Protein AF-A0A7S2W5A7-F1 (afdb_monomer_lite)

Organism: NCBI:txid49252

pLDDT: mean 79.5, std 19.71, range [38.78, 97.38]

Secondary structure (DSSP, 8-state):
-HHHHHHHHHHHHHHHHHHTTTTT-SS-EEEEE--PPP-GGGTEEEEEEEEEEEPP-GGGGGGS-HHHHHHHHHHHTTSSS---------------------B-EEEEEEEEETTS-EEEEEEEES--TTPBP-HHHHHHHHHHHHHHHHHHHHT-

Structure (mmCIF, N/CA/C/O backbone):
data_AF-A0A7S2W5A7-F1
#
_entry.id   AF-A0A7S2W5A7-F1
#
loop_
_atom_site.group_PDB
_atom_site.id
_atom_site.type_symbol
_atom_site.label_atom_id
_atom_site.label_alt_id
_atom_site.label_comp_id
_atom_site.label_asym_id
_atom_site.label_entity_id
_atom_site.label_seq_id
_atom_site.pdbx_PDB_ins_code
_atom_site.Cartn_x
_atom_site.Cartn_y
_atom_site.Cartn_z
_atom_site.occupancy
_atom_site.B_iso_or_equiv
_atom_site.auth_seq_id
_atom_site.auth_comp_id
_atom_site.auth_asym_id
_atom_site.auth_atom_id
_atom_site.pdbx_PDB_model_num
ATOM 1 N N . LYS A 1 1 ? -8.411 3.037 16.707 1.00 91.31 1 LYS A N 1
ATOM 2 C CA . LYS A 1 1 ? -8.328 1.936 15.715 1.00 91.31 1 LYS A CA 1
ATOM 3 C C . LYS A 1 1 ? -8.120 2.438 14.279 1.00 91.31 1 LYS A C 1
ATOM 5 O O . LYS A 1 1 ? -7.066 2.167 13.736 1.00 91.31 1 LYS A O 1
ATOM 10 N N . PHE A 1 2 ? -9.035 3.209 13.664 1.00 94.88 2 PHE A N 1
ATOM 11 C CA . PHE A 1 2 ? -8.818 3.722 12.289 1.00 94.88 2 PHE A CA 1
ATOM 12 C C . PHE A 1 2 ? -7.547 4.580 12.146 1.00 94.88 2 PHE A C 1
ATOM 14 O O . PHE A 1 2 ? -6.708 4.306 11.294 1.00 94.88 2 PHE A O 1
ATOM 21 N N . GLN A 1 3 ? -7.396 5.606 12.993 1.00 95.44 3 GLN A N 1
ATOM 22 C CA . GLN A 1 3 ? -6.241 6.513 12.956 1.00 95.44 3 GLN A CA 1
ATOM 23 C C . GLN A 1 3 ? -4.931 5.777 13.258 1.00 95.44 3 GLN A C 1
ATOM 25 O O . GLN A 1 3 ? -3.955 5.954 12.540 1.00 95.44 3 GLN A O 1
ATOM 30 N N . THR A 1 4 ? -4.936 4.900 14.267 1.00 95.81 4 THR A N 1
ATOM 31 C CA . THR A 1 4 ? -3.760 4.111 14.654 1.00 95.81 4 THR A CA 1
ATOM 32 C C . THR A 1 4 ? -3.321 3.153 13.546 1.00 95.81 4 THR A C 1
ATOM 34 O O . THR A 1 4 ? -2.139 3.107 13.227 1.00 95.81 4 THR A O 1
ATOM 37 N N . LEU A 1 5 ? -4.258 2.459 12.888 1.00 95.69 5 LEU A N 1
ATOM 38 C CA . LEU A 1 5 ? -3.955 1.616 11.727 1.00 95.69 5 LEU A CA 1
ATOM 39 C C . LEU A 1 5 ? -3.474 2.443 10.526 1.00 95.69 5 LEU A C 1
ATOM 41 O O . LEU A 1 5 ? -2.531 2.056 9.847 1.00 95.69 5 LEU A O 1
ATOM 45 N N . SER A 1 6 ? -4.090 3.599 10.274 1.00 96.00 6 SER A N 1
ATOM 46 C CA . SER A 1 6 ? -3.680 4.497 9.186 1.00 96.00 6 SER A CA 1
ATOM 47 C C . SER A 1 6 ? -2.240 4.978 9.369 1.00 96.00 6 SER A C 1
ATOM 49 O O . SER A 1 6 ? -1.445 4.906 8.435 1.00 96.00 6 SER A O 1
ATOM 51 N N . GLN A 1 7 ? -1.893 5.406 10.584 1.00 95.94 7 GLN A N 1
ATOM 52 C CA . GLN A 1 7 ? -0.538 5.820 10.936 1.00 95.94 7 GLN A CA 1
ATOM 53 C C . GLN A 1 7 ? 0.451 4.656 10.804 1.00 95.94 7 GLN A C 1
ATOM 55 O O . GLN A 1 7 ? 1.497 4.805 10.175 1.00 95.94 7 GLN A O 1
ATOM 60 N N . TYR A 1 8 ? 0.077 3.474 11.302 1.00 96.69 8 TYR A N 1
ATOM 61 C CA . TYR A 1 8 ? 0.885 2.265 11.177 1.00 96.69 8 TYR A CA 1
ATOM 62 C C . TYR A 1 8 ? 1.192 1.919 9.712 1.00 96.69 8 TYR A C 1
ATOM 64 O O . TYR A 1 8 ? 2.337 1.622 9.377 1.00 96.69 8 TYR A O 1
ATOM 72 N N . ILE A 1 9 ? 0.204 2.005 8.814 1.00 96.81 9 ILE A N 1
ATOM 73 C CA . ILE A 1 9 ? 0.405 1.752 7.379 1.00 96.81 9 ILE A CA 1
ATOM 74 C C . ILE A 1 9 ? 1.321 2.801 6.737 1.00 96.81 9 ILE A C 1
ATOM 76 O O . ILE A 1 9 ? 2.157 2.446 5.904 1.00 96.81 9 ILE A O 1
ATOM 80 N N . ILE A 1 10 ? 1.219 4.074 7.131 1.00 95.56 10 ILE A N 1
ATOM 81 C CA . ILE A 1 10 ? 2.126 5.126 6.650 1.00 95.56 10 ILE A CA 1
ATOM 82 C C . ILE A 1 10 ? 3.566 4.822 7.081 1.00 95.56 10 ILE A C 1
ATOM 84 O O . ILE A 1 10 ? 4.471 4.815 6.244 1.00 95.56 10 ILE A O 1
ATOM 88 N N . GLU A 1 11 ? 3.787 4.503 8.353 1.00 94.75 11 GLU A N 1
ATOM 89 C CA . GLU A 1 11 ? 5.109 4.157 8.886 1.00 94.75 11 GLU A CA 1
ATOM 90 C C . GLU A 1 11 ? 5.677 2.885 8.257 1.00 94.75 11 GLU A C 1
ATOM 92 O O . GLU A 1 11 ? 6.840 2.855 7.850 1.00 94.75 11 GLU A O 1
ATOM 97 N N . TRP A 1 12 ? 4.849 1.849 8.116 1.00 95.31 12 TRP A N 1
ATOM 98 C CA . TRP A 1 12 ? 5.201 0.625 7.403 1.00 95.31 12 TRP A CA 1
ATOM 99 C C . TRP A 1 12 ? 5.617 0.923 5.960 1.00 95.31 12 TRP A C 1
ATOM 101 O O . TRP A 1 12 ? 6.645 0.422 5.505 1.00 95.31 12 TRP A O 1
ATOM 111 N N . SER A 1 13 ? 4.877 1.787 5.258 1.00 95.44 13 SER A N 1
ATOM 112 C CA . SER A 1 13 ? 5.202 2.149 3.879 1.00 95.44 13 SER A CA 1
ATOM 113 C C . SER A 1 13 ? 6.529 2.899 3.778 1.00 95.44 13 SER A C 1
ATOM 115 O O . SER A 1 13 ? 7.332 2.598 2.900 1.00 95.44 13 SER A O 1
ATOM 117 N N . ASN A 1 14 ? 6.831 3.799 4.718 1.00 94.62 14 ASN A N 1
ATOM 118 C CA . ASN A 1 14 ? 8.054 4.602 4.689 1.00 94.62 14 ASN A CA 1
ATOM 119 C C . ASN A 1 14 ? 9.345 3.763 4.703 1.00 94.62 14 ASN A C 1
ATOM 121 O O . ASN A 1 14 ? 10.357 4.230 4.184 1.00 94.62 14 ASN A O 1
ATOM 125 N N . ARG A 1 15 ? 9.311 2.514 5.190 1.00 93.75 15 ARG A N 1
ATOM 126 C CA . ARG A 1 15 ? 10.457 1.579 5.145 1.00 93.75 15 ARG A CA 1
ATOM 127 C C . ARG A 1 15 ? 10.946 1.302 3.720 1.00 93.75 15 ARG A C 1
ATOM 129 O O . ARG A 1 15 ? 12.132 1.087 3.495 1.00 93.75 15 ARG A O 1
ATOM 136 N N . TYR A 1 16 ? 10.048 1.382 2.739 1.00 93.62 16 TYR A N 1
ATOM 137 C CA . TYR A 1 16 ? 10.375 1.169 1.330 1.00 93.62 16 TYR A CA 1
ATOM 138 C C . TYR A 1 16 ? 10.950 2.421 0.641 1.00 93.62 16 TYR A C 1
ATOM 140 O O . TYR A 1 16 ? 11.402 2.313 -0.497 1.00 93.62 16 TYR A O 1
ATOM 148 N N . LYS A 1 17 ? 10.958 3.603 1.288 1.00 88.38 17 LYS A N 1
ATOM 149 C CA . LYS A 1 17 ? 11.544 4.828 0.701 1.00 88.38 17 LYS A CA 1
ATOM 150 C C . LYS A 1 17 ? 13.066 4.762 0.627 1.00 88.38 17 LYS A C 1
ATOM 152 O O . LYS A 1 17 ? 13.636 5.216 -0.361 1.00 88.38 17 LYS A O 1
ATOM 157 N N . THR A 1 18 ? 13.704 4.233 1.668 1.00 82.56 18 THR A N 1
ATOM 158 C CA . THR A 1 18 ? 15.167 4.161 1.769 1.00 82.56 18 THR A CA 1
ATOM 159 C C . THR A 1 18 ? 15.691 2.846 1.205 1.00 82.56 18 THR A C 1
ATOM 161 O O . THR A 1 18 ? 16.550 2.865 0.330 1.00 82.56 18 THR A O 1
ATOM 164 N N . ASP A 1 19 ? 15.110 1.714 1.620 1.00 84.25 19 ASP A N 1
ATOM 165 C CA . ASP A 1 19 ? 15.682 0.386 1.374 1.00 84.25 19 ASP A CA 1
ATOM 166 C C . ASP A 1 19 ? 14.659 -0.624 0.835 1.00 84.25 19 ASP A C 1
ATOM 168 O O . ASP A 1 19 ? 14.511 -1.733 1.353 1.00 84.25 19 ASP A O 1
ATOM 172 N N . ALA A 1 20 ? 13.980 -0.286 -0.266 1.00 86.81 20 ALA A N 1
ATOM 173 C CA . ALA A 1 20 ? 13.014 -1.180 -0.920 1.00 86.81 20 ALA A CA 1
ATOM 174 C C . ALA A 1 20 ? 13.564 -2.607 -1.152 1.00 86.81 20 ALA A C 1
ATOM 176 O O . ALA A 1 20 ? 12.853 -3.590 -0.941 1.00 86.81 20 ALA A O 1
ATOM 177 N N . LYS A 1 21 ? 14.852 -2.729 -1.508 1.00 85.75 21 LYS A N 1
ATOM 178 C CA . LYS A 1 21 ? 15.526 -4.024 -1.708 1.00 85.75 21 LYS A CA 1
ATOM 179 C C . LYS A 1 21 ? 15.617 -4.855 -0.429 1.00 85.75 21 LYS A C 1
ATOM 181 O O . LYS A 1 21 ? 15.390 -6.060 -0.483 1.00 85.75 21 LYS A O 1
ATOM 186 N N . LYS A 1 22 ? 15.919 -4.228 0.713 1.00 88.75 22 LYS A N 1
ATOM 187 C CA . LYS A 1 22 ? 16.020 -4.907 2.017 1.00 88.75 22 LYS A CA 1
ATOM 188 C C . LYS A 1 22 ? 14.667 -5.449 2.468 1.00 88.75 22 LYS A C 1
ATOM 190 O O . LYS A 1 22 ? 14.591 -6.526 3.048 1.00 88.75 22 LYS A O 1
ATOM 195 N N . GLU A 1 23 ? 13.594 -4.740 2.130 1.00 89.94 23 GLU A N 1
ATOM 196 C CA . GLU A 1 23 ? 12.223 -5.184 2.391 1.00 89.94 23 GLU A CA 1
ATOM 197 C C . GLU A 1 23 ? 11.749 -6.305 1.439 1.00 89.94 23 GLU A C 1
ATOM 199 O O . GLU A 1 23 ? 10.689 -6.905 1.650 1.00 89.94 23 GLU A O 1
ATOM 204 N N . GLY A 1 24 ? 12.567 -6.657 0.439 1.00 87.31 24 GLY A N 1
ATOM 205 C CA . GLY A 1 24 ? 12.322 -7.733 -0.523 1.00 87.31 24 GLY A CA 1
ATOM 206 C C . GLY A 1 24 ? 11.713 -7.265 -1.843 1.00 87.31 24 GLY A C 1
ATOM 207 O O . GLY A 1 24 ? 11.296 -8.093 -2.649 1.00 87.31 24 GLY A O 1
ATOM 208 N N . LEU A 1 25 ? 11.651 -5.953 -2.083 1.00 90.00 25 LEU A N 1
ATOM 209 C CA . LEU A 1 25 ? 11.121 -5.391 -3.315 1.00 90.00 25 LEU A CA 1
ATOM 210 C C . LEU A 1 25 ? 12.244 -5.188 -4.339 1.00 90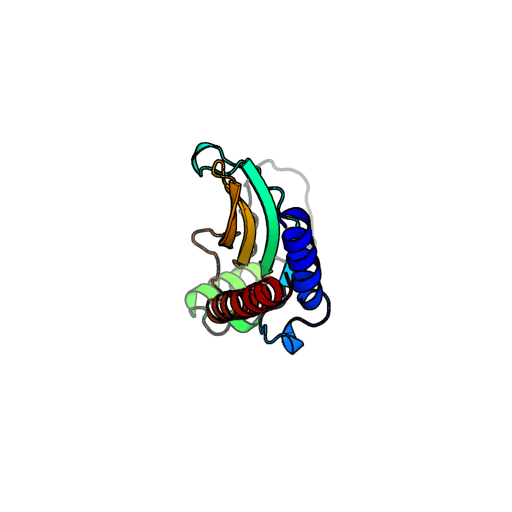.00 25 LEU A C 1
ATOM 212 O O . LEU A 1 25 ? 13.199 -4.445 -4.120 1.00 90.00 25 LEU A O 1
ATOM 216 N N . THR A 1 26 ? 12.124 -5.841 -5.491 1.00 84.88 26 THR A N 1
ATOM 217 C CA . THR A 1 26 ? 13.120 -5.754 -6.573 1.00 84.88 26 THR A CA 1
ATOM 218 C C . THR A 1 26 ? 12.951 -4.504 -7.433 1.00 84.88 26 THR A C 1
ATOM 220 O O . THR A 1 26 ? 13.877 -4.101 -8.136 1.00 84.88 26 THR A O 1
ATOM 223 N N . THR A 1 27 ? 11.774 -3.875 -7.372 1.00 86.62 27 THR A N 1
ATOM 224 C CA . THR A 1 27 ? 11.443 -2.660 -8.120 1.00 86.62 27 THR A CA 1
ATOM 225 C C . THR A 1 27 ? 11.522 -1.444 -7.194 1.00 86.62 27 THR A C 1
ATOM 227 O O . THR A 1 27 ? 10.858 -1.444 -6.157 1.00 86.62 27 THR A O 1
ATOM 230 N N . PRO A 1 28 ? 12.306 -0.404 -7.532 1.00 88.31 28 PRO A N 1
ATOM 231 C CA . PRO A 1 28 ? 12.314 0.841 -6.776 1.00 88.31 28 PRO A CA 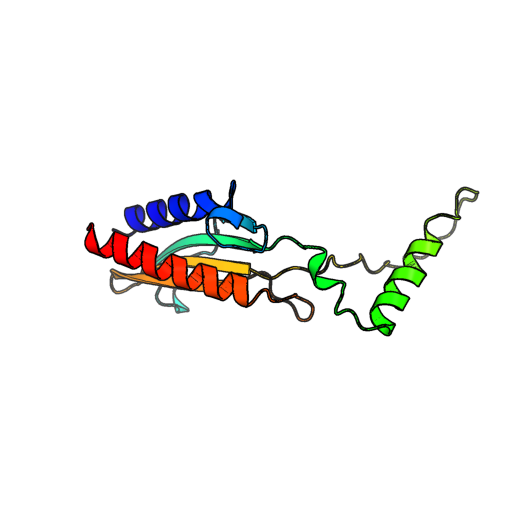1
ATOM 232 C C . PRO A 1 28 ? 10.937 1.502 -6.809 1.00 88.31 28 PRO A C 1
ATOM 234 O O . PRO A 1 28 ? 10.257 1.476 -7.836 1.00 88.31 28 PRO A O 1
ATOM 237 N N . VAL A 1 29 ? 10.549 2.136 -5.705 1.00 92.06 29 VAL A N 1
ATOM 238 C CA . VAL A 1 29 ? 9.220 2.738 -5.562 1.00 92.06 29 VAL A CA 1
ATOM 239 C C . VAL A 1 29 ? 9.296 4.195 -5.156 1.00 92.06 29 VAL A C 1
ATOM 241 O O . VAL A 1 29 ? 10.228 4.630 -4.481 1.00 92.06 29 VAL A O 1
ATOM 244 N N . ASN A 1 30 ? 8.310 4.962 -5.597 1.00 92.56 30 ASN A N 1
ATOM 245 C CA . ASN A 1 30 ? 7.948 6.237 -5.013 1.00 92.56 30 ASN A CA 1
ATOM 246 C C . ASN A 1 30 ? 6.713 6.026 -4.132 1.00 92.56 30 ASN A C 1
ATOM 248 O O . ASN A 1 30 ? 5.801 5.297 -4.516 1.00 92.56 30 ASN A O 1
ATOM 252 N N . ILE A 1 31 ? 6.692 6.641 -2.953 1.00 94.31 31 ILE A N 1
ATOM 253 C CA . ILE A 1 31 ? 5.594 6.471 -1.999 1.00 94.31 31 ILE A CA 1
ATOM 254 C C . ILE A 1 31 ? 4.903 7.804 -1.814 1.00 94.31 31 ILE A C 1
ATOM 256 O O . ILE A 1 31 ? 5.508 8.763 -1.332 1.00 94.31 31 ILE A O 1
ATOM 260 N N . VAL A 1 32 ? 3.628 7.833 -2.174 1.00 93.94 32 VAL A N 1
ATOM 261 C CA . VAL A 1 32 ? 2.789 9.029 -2.151 1.00 93.94 32 VAL A CA 1
ATOM 262 C C . VAL A 1 32 ? 1.595 8.768 -1.244 1.00 93.94 32 VAL A C 1
ATOM 264 O O . VAL A 1 32 ? 1.023 7.681 -1.260 1.00 93.94 32 VAL A O 1
ATOM 267 N N . VAL A 1 33 ? 1.198 9.750 -0.438 1.00 94.38 33 VAL A N 1
ATOM 268 C CA . VAL A 1 33 ? -0.050 9.648 0.331 1.00 94.38 33 VAL A CA 1
ATOM 269 C C . VAL A 1 33 ? -1.224 9.652 -0.647 1.00 94.38 33 VAL A C 1
ATOM 271 O O . VAL A 1 33 ? -1.295 10.483 -1.553 1.00 94.38 33 VAL A O 1
ATOM 274 N N . SER A 1 34 ? -2.141 8.700 -0.498 1.00 93.00 34 SER A N 1
ATOM 275 C CA . SER A 1 34 ? -3.321 8.643 -1.350 1.00 93.00 34 SER A CA 1
ATOM 276 C C . SER A 1 34 ? -4.340 9.687 -0.903 1.00 93.00 34 SER A C 1
ATOM 278 O O . SER A 1 34 ? -4.929 9.569 0.169 1.00 93.00 34 SER A O 1
ATOM 280 N N . ASN A 1 35 ? -4.662 10.609 -1.807 1.00 88.81 35 ASN A N 1
ATOM 281 C CA . ASN A 1 35 ? -5.711 11.612 -1.616 1.00 88.81 35 ASN A CA 1
ATOM 282 C C . ASN A 1 35 ? -7.089 11.152 -2.125 1.00 88.81 35 ASN A C 1
ATOM 284 O O . ASN A 1 35 ? -7.969 11.976 -2.368 1.00 88.81 35 ASN A O 1
ATOM 288 N N . ARG A 1 36 ? -7.292 9.847 -2.361 1.00 88.69 36 ARG A N 1
ATOM 289 C CA . ARG A 1 36 ? -8.591 9.344 -2.826 1.00 88.69 36 ARG A CA 1
ATOM 290 C C . ARG A 1 36 ? -9.664 9.575 -1.748 1.00 88.69 36 ARG A C 1
ATOM 292 O O . ARG A 1 36 ? -9.509 9.044 -0.646 1.00 88.69 36 ARG A O 1
ATOM 299 N N . PRO A 1 37 ? -10.773 10.268 -2.071 1.00 89.19 37 PRO A N 1
ATOM 300 C CA . PRO A 1 37 ? -11.835 10.513 -1.105 1.00 89.19 37 PRO A CA 1
ATOM 301 C C . PRO A 1 37 ? -12.566 9.214 -0.719 1.00 89.19 37 PRO A C 1
ATOM 303 O O . PRO A 1 37 ? -12.530 8.224 -1.470 1.00 89.19 37 PRO A O 1
ATOM 306 N N . PRO A 1 38 ? -13.235 9.187 0.447 1.00 89.81 38 PRO A N 1
ATOM 307 C CA . PRO A 1 38 ? -14.200 8.141 0.765 1.00 89.81 38 PRO A CA 1
ATOM 308 C C . PRO A 1 38 ? -15.330 8.136 -0.275 1.00 89.81 38 PRO A C 1
ATOM 310 O O . PRO A 1 38 ? -15.675 9.176 -0.835 1.00 89.81 38 PRO A O 1
ATOM 313 N N . SER A 1 39 ? -15.889 6.959 -0.554 1.00 88.00 39 SER A N 1
ATOM 314 C CA . SER A 1 39 ? -16.987 6.807 -1.511 1.00 88.00 39 SER A CA 1
ATOM 315 C C . SER A 1 39 ? -18.198 6.191 -0.827 1.00 88.00 39 SER A C 1
ATOM 317 O O . SER A 1 39 ? -18.115 5.064 -0.329 1.00 88.00 39 SER A O 1
ATOM 319 N N . LEU A 1 40 ? -19.334 6.897 -0.851 1.00 82.12 40 LEU A N 1
ATOM 320 C CA . LEU A 1 40 ? -20.598 6.373 -0.324 1.00 82.12 40 LEU A CA 1
ATOM 321 C C . LEU A 1 40 ? -21.057 5.124 -1.083 1.00 82.12 40 LEU A C 1
ATOM 323 O O . LEU A 1 40 ? -21.553 4.189 -0.465 1.00 82.12 40 LEU A O 1
ATOM 327 N N . THR A 1 41 ? -20.823 5.064 -2.396 1.00 88.81 41 THR A N 1
ATOM 328 C CA . THR A 1 41 ? -21.166 3.889 -3.215 1.00 88.81 41 THR A CA 1
ATOM 329 C C . THR A 1 41 ? -20.382 2.638 -2.820 1.00 88.81 41 THR A C 1
ATOM 331 O O . THR A 1 41 ? -20.842 1.526 -3.042 1.00 88.81 41 THR A O 1
ATOM 334 N N . GLU A 1 42 ? -19.208 2.806 -2.206 1.00 86.44 42 GLU A N 1
ATOM 335 C CA . GLU A 1 42 ? -18.367 1.705 -1.721 1.00 86.44 42 GLU A CA 1
ATOM 336 C C . GLU A 1 42 ? -18.624 1.393 -0.233 1.00 86.44 42 GLU A C 1
ATOM 338 O O . GLU A 1 42 ? -17.913 0.566 0.354 1.00 86.44 42 GLU A O 1
ATOM 343 N N . GLY A 1 43 ? -19.606 2.074 0.377 1.00 92.62 43 GLY A N 1
ATOM 344 C CA . GLY A 1 43 ? -19.957 1.960 1.791 1.00 92.62 43 GLY A CA 1
ATOM 345 C C . GLY A 1 43 ? -18.859 2.459 2.729 1.00 92.62 43 GLY A C 1
ATOM 346 O O . GLY A 1 43 ? -18.705 1.911 3.817 1.00 92.62 43 GLY A O 1
ATOM 347 N N . VAL A 1 44 ? -18.050 3.441 2.312 1.00 94.06 44 VAL A N 1
ATOM 348 C CA . VAL A 1 44 ? -16.880 3.925 3.067 1.00 94.06 44 VAL A CA 1
ATOM 349 C C . VAL A 1 44 ? -17.169 5.291 3.685 1.00 94.06 44 VAL A C 1
ATOM 351 O O . VAL A 1 44 ? -17.413 6.255 2.966 1.00 94.06 44 VAL A O 1
ATOM 354 N N . SER A 1 45 ? -17.088 5.378 5.015 1.00 94.19 45 SER A N 1
ATOM 355 C CA . SER A 1 45 ? -17.237 6.622 5.781 1.00 94.19 45 SER A CA 1
ATOM 356 C C . SER A 1 45 ? -15.921 7.395 5.909 1.00 94.19 45 SER A C 1
ATOM 358 O O . SER A 1 45 ? -15.910 8.617 5.800 1.00 94.19 45 SER A O 1
ATOM 360 N N . MET A 1 46 ? -14.794 6.699 6.095 1.00 93.94 46 MET A N 1
ATOM 361 C CA . MET A 1 46 ? -13.458 7.306 6.158 1.00 93.94 46 MET A CA 1
ATOM 362 C C . MET A 1 46 ? -12.453 6.486 5.357 1.00 93.94 46 MET A C 1
ATOM 364 O O . MET A 1 46 ? -12.502 5.255 5.358 1.00 93.94 46 MET A O 1
ATOM 368 N N . ARG A 1 47 ? -11.508 7.167 4.708 1.00 95.56 47 ARG A N 1
ATOM 369 C CA . ARG A 1 47 ? -10.446 6.543 3.918 1.00 95.56 47 ARG A CA 1
ATOM 370 C C . ARG A 1 47 ? -9.122 7.250 4.175 1.00 95.56 47 ARG A C 1
ATOM 372 O O . ARG A 1 47 ? -9.064 8.473 4.167 1.00 95.56 47 ARG A O 1
ATOM 379 N N . SER A 1 48 ? -8.077 6.465 4.387 1.00 96.38 48 SER A N 1
ATOM 380 C CA . SER A 1 48 ? -6.682 6.908 4.413 1.00 96.38 48 SER A CA 1
ATOM 381 C C . SER A 1 48 ? -5.856 5.888 3.646 1.00 96.38 48 SER A C 1
ATOM 383 O O . SER A 1 48 ? -6.229 4.719 3.596 1.00 96.38 48 SER A O 1
ATOM 385 N N . GLY A 1 49 ? -4.767 6.289 3.005 1.00 95.44 49 GLY A N 1
ATOM 386 C CA . GLY A 1 49 ? -3.999 5.337 2.220 1.00 95.44 49 GLY A CA 1
ATOM 387 C C . GLY A 1 49 ? -2.669 5.853 1.719 1.00 95.44 49 GLY A C 1
ATOM 388 O O . GLY A 1 49 ? -2.343 7.035 1.823 1.00 95.44 49 GLY A O 1
ATOM 389 N N . VAL A 1 50 ? -1.921 4.939 1.120 1.00 96.94 50 VAL A N 1
ATOM 390 C CA . VAL A 1 50 ? -0.610 5.181 0.522 1.00 96.94 50 VAL A CA 1
ATOM 391 C C . VAL A 1 50 ? -0.542 4.512 -0.842 1.00 96.94 50 VAL A C 1
ATOM 393 O O . VAL A 1 50 ? -1.153 3.471 -1.075 1.00 96.94 50 VAL A O 1
ATOM 396 N N . ARG A 1 51 ? 0.211 5.112 -1.754 1.00 95.81 51 ARG A N 1
ATOM 397 C CA . ARG A 1 51 ? 0.426 4.631 -3.111 1.00 95.81 51 ARG A CA 1
ATOM 398 C C . ARG A 1 51 ? 1.898 4.328 -3.320 1.00 95.81 51 ARG A C 1
ATOM 400 O O . ARG A 1 51 ? 2.738 5.202 -3.137 1.00 95.81 51 ARG A O 1
ATOM 407 N N . PHE A 1 52 ? 2.173 3.101 -3.732 1.00 95.25 52 PHE A N 1
ATOM 408 C CA . PHE A 1 52 ? 3.461 2.623 -4.204 1.00 95.25 52 PHE A CA 1
ATOM 409 C C . PHE A 1 52 ? 3.478 2.748 -5.719 1.00 95.25 52 PHE A C 1
ATOM 411 O O . PHE A 1 52 ? 2.882 1.933 -6.418 1.00 95.25 52 PHE A O 1
ATOM 418 N N . GLU A 1 53 ? 4.146 3.773 -6.225 1.00 92.81 53 GLU A N 1
ATOM 419 C CA . GLU A 1 53 ? 4.347 3.969 -7.656 1.00 92.81 53 GLU A CA 1
ATOM 420 C C . GLU A 1 53 ? 5.674 3.331 -8.044 1.00 92.81 53 GLU A C 1
ATOM 422 O O . GLU A 1 53 ? 6.726 3.698 -7.514 1.00 92.81 53 GLU A O 1
ATOM 427 N N . PHE A 1 54 ? 5.647 2.350 -8.940 1.00 91.25 54 PHE A N 1
ATOM 428 C CA . PHE A 1 54 ? 6.879 1.715 -9.377 1.00 91.25 54 PHE A CA 1
ATOM 429 C C . PHE A 1 54 ? 7.660 2.665 -10.281 1.00 91.25 54 PHE A C 1
ATOM 431 O O . PHE A 1 54 ? 7.099 3.399 -11.092 1.00 91.25 54 PHE A O 1
ATOM 438 N N . LYS A 1 55 ? 8.981 2.693 -10.109 1.00 87.00 55 LYS A N 1
ATOM 439 C CA . LYS A 1 55 ? 9.865 3.467 -10.978 1.00 87.00 55 LYS A CA 1
ATOM 440 C C . LYS A 1 55 ? 10.268 2.618 -12.175 1.00 87.00 55 LYS A C 1
ATOM 442 O O . LYS A 1 55 ? 10.565 1.429 -12.027 1.00 87.00 55 LYS A O 1
ATOM 447 N N . SER A 1 56 ? 10.337 3.251 -13.345 1.00 79.44 56 SER A N 1
ATOM 448 C CA . SER A 1 56 ? 10.853 2.619 -14.558 1.00 79.44 56 SER A CA 1
ATOM 449 C C . SER A 1 56 ? 12.264 2.104 -14.314 1.00 79.44 56 SER A C 1
ATOM 451 O O . SER A 1 56 ? 13.141 2.819 -13.826 1.00 79.44 56 SER A O 1
ATOM 453 N N . THR A 1 57 ? 12.469 0.834 -14.637 1.00 70.69 57 THR A N 1
ATOM 454 C CA . THR A 1 57 ? 13.758 0.155 -14.528 1.00 70.69 57 THR A CA 1
ATOM 455 C C . THR A 1 57 ? 14.154 -0.364 -15.901 1.00 70.69 57 THR A C 1
ATOM 457 O O . THR A 1 57 ? 13.315 -0.852 -16.657 1.00 70.69 57 THR A O 1
ATOM 460 N N . ASN A 1 58 ? 15.445 -0.288 -16.228 1.00 61.56 58 ASN A N 1
ATOM 461 C CA . ASN A 1 58 ? 15.966 -0.773 -17.513 1.00 61.56 58 ASN A CA 1
ATOM 462 C C . ASN A 1 58 ? 15.885 -2.303 -17.666 1.00 61.56 58 ASN A C 1
ATOM 464 O O . ASN A 1 58 ? 16.162 -2.836 -18.730 1.00 61.56 58 ASN A O 1
ATOM 468 N N . THR A 1 59 ? 15.467 -3.031 -16.632 1.00 58.81 59 THR A N 1
ATOM 469 C CA . THR A 1 59 ? 15.331 -4.494 -16.635 1.00 58.81 59 THR A CA 1
ATOM 470 C C . THR A 1 59 ? 14.193 -5.020 -17.519 1.00 58.81 59 THR A C 1
ATOM 472 O O . THR A 1 59 ? 14.045 -6.229 -17.650 1.00 58.81 59 THR A O 1
ATOM 475 N N . GLY A 1 60 ? 13.399 -4.144 -18.149 1.00 51.62 60 GLY A N 1
ATOM 476 C CA . GLY A 1 60 ? 12.356 -4.512 -19.115 1.00 51.62 60 GLY A CA 1
ATOM 477 C C . GLY A 1 60 ? 12.723 -4.320 -20.593 1.00 51.62 60 GLY A C 1
ATOM 478 O O . GLY A 1 60 ? 11.902 -4.648 -21.446 1.00 51.62 60 GLY A O 1
ATOM 479 N N . SER A 1 61 ? 13.902 -3.780 -20.929 1.00 49.97 61 SER A N 1
ATOM 4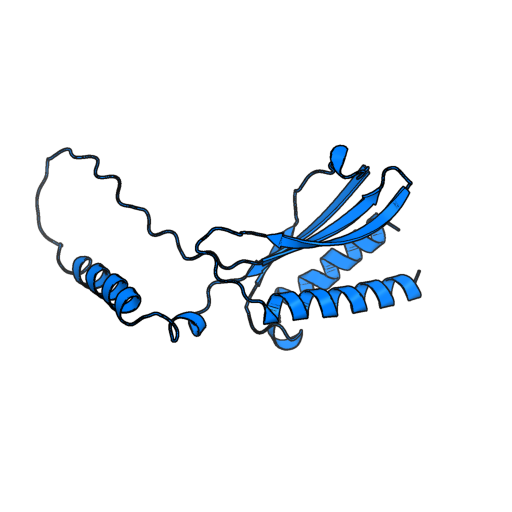80 C CA . SER A 1 61 ? 14.304 -3.585 -22.335 1.00 49.97 61 SER A CA 1
ATOM 481 C C . SER A 1 61 ? 14.713 -4.886 -23.034 1.00 49.97 61 SER A C 1
ATOM 483 O O . SER A 1 61 ? 14.559 -4.986 -24.243 1.00 49.97 61 SER A O 1
ATOM 485 N N . ALA A 1 62 ? 15.145 -5.908 -22.288 1.00 47.19 62 ALA A N 1
ATOM 486 C CA . ALA A 1 62 ? 15.589 -7.193 -22.842 1.00 47.19 62 ALA A CA 1
ATOM 487 C C . ALA A 1 62 ? 14.463 -8.051 -23.458 1.00 47.19 62 ALA A C 1
ATOM 489 O O . ALA A 1 62 ? 14.747 -8.984 -24.202 1.00 47.19 62 ALA A O 1
ATOM 490 N N . TYR A 1 63 ? 13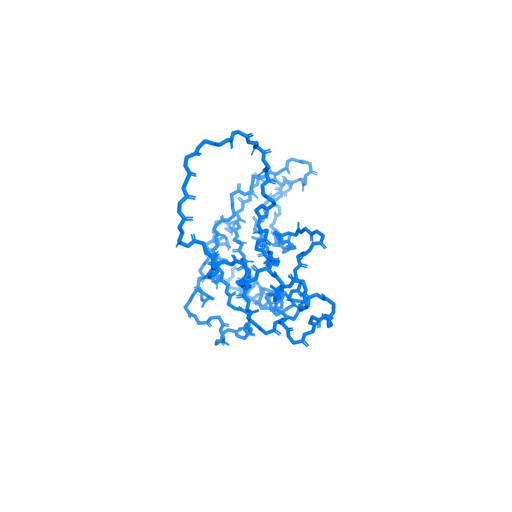.196 -7.742 -23.160 1.00 46.25 63 TYR A N 1
ATOM 491 C CA . TYR A 1 63 ? 12.017 -8.415 -23.726 1.00 46.25 63 TYR A CA 1
ATOM 492 C C . TYR A 1 63 ? 11.275 -7.539 -24.743 1.00 46.25 63 TYR A C 1
ATOM 494 O O . TYR A 1 63 ? 10.116 -7.801 -25.058 1.00 46.25 63 TYR A O 1
ATOM 502 N N . GLN A 1 64 ? 11.912 -6.475 -25.241 1.00 51.34 64 GLN A N 1
ATOM 503 C CA . GLN A 1 64 ? 11.357 -5.732 -26.365 1.00 51.34 64 GLN A CA 1
ATOM 504 C C . GLN A 1 64 ? 11.504 -6.570 -27.629 1.00 51.34 64 GLN A C 1
ATOM 506 O O . GLN A 1 64 ? 12.550 -7.157 -27.905 1.00 51.34 64 GLN A O 1
ATOM 511 N N . SER A 1 65 ? 10.431 -6.637 -28.408 1.00 47.53 65 SER A N 1
ATOM 512 C CA . SER A 1 65 ? 10.505 -7.247 -29.730 1.00 47.53 65 SER A CA 1
ATOM 513 C C . SER A 1 65 ? 11.531 -6.493 -30.587 1.00 47.53 65 SER A C 1
ATOM 515 O O . SER A 1 65 ? 11.639 -5.268 -30.511 1.00 47.53 65 SER A O 1
ATOM 517 N N . LYS A 1 66 ? 12.249 -7.201 -31.469 1.00 51.56 66 LYS A N 1
ATOM 518 C CA . LYS A 1 66 ? 13.220 -6.607 -32.416 1.00 51.56 66 LYS A CA 1
ATOM 519 C C . LYS A 1 66 ? 12.612 -5.455 -33.247 1.00 51.56 66 LYS A C 1
ATOM 521 O O . LYS A 1 66 ? 13.326 -4.596 -33.759 1.00 51.56 66 LYS A O 1
ATOM 526 N N . SER A 1 67 ? 11.283 -5.442 -33.402 1.00 52.91 67 SER A N 1
ATOM 527 C CA . SER A 1 67 ? 10.503 -4.353 -34.001 1.00 52.91 67 SER A CA 1
ATOM 528 C C . SER A 1 67 ? 10.351 -3.128 -33.097 1.00 52.91 67 SER A C 1
ATOM 530 O O . SER A 1 67 ? 10.499 -2.014 -33.594 1.00 52.91 67 SER A O 1
ATOM 532 N N . GLU A 1 68 ? 10.085 -3.308 -31.799 1.00 58.00 68 GLU A N 1
ATOM 533 C CA . GLU A 1 68 ? 9.996 -2.203 -30.836 1.00 58.00 68 GLU A CA 1
ATOM 534 C C . GLU A 1 68 ? 11.351 -1.515 -30.652 1.00 58.00 68 GLU A C 1
ATOM 536 O O . GLU A 1 68 ? 11.420 -0.285 -30.683 1.00 58.00 68 GLU A O 1
ATOM 541 N N . GLU A 1 69 ? 12.428 -2.295 -30.563 1.00 53.06 69 GLU A N 1
ATOM 542 C CA . GLU A 1 69 ? 13.801 -1.792 -30.445 1.00 53.06 69 GLU A CA 1
ATOM 543 C C . GLU A 1 69 ? 14.188 -0.919 -31.657 1.00 53.06 69 GLU A C 1
ATOM 545 O O . GLU A 1 69 ? 14.632 0.222 -31.501 1.00 53.06 69 GLU A O 1
ATOM 550 N N . ARG A 1 70 ? 13.865 -1.370 -32.882 1.00 57.28 70 ARG A N 1
ATOM 551 C CA . ARG A 1 70 ? 14.065 -0.590 -34.121 1.00 57.28 70 ARG A CA 1
ATOM 552 C C . ARG A 1 70 ? 13.283 0.723 -34.156 1.00 57.28 70 ARG A C 1
ATOM 554 O O . ARG A 1 70 ? 13.751 1.692 -34.757 1.00 57.28 70 ARG A O 1
ATOM 561 N N . SER A 1 71 ? 12.089 0.781 -33.565 1.00 59.03 71 SER A N 1
ATOM 562 C CA . SER A 1 71 ? 11.333 2.039 -33.479 1.00 59.03 71 SER A CA 1
ATOM 563 C C . SER A 1 71 ? 11.954 3.048 -32.508 1.00 59.03 71 SER A C 1
ATOM 565 O O . SER A 1 71 ? 11.824 4.250 -32.745 1.00 59.03 71 SER A O 1
ATOM 567 N N . TYR A 1 72 ? 12.670 2.591 -31.477 1.00 53.97 72 TYR A N 1
ATOM 568 C CA . TYR A 1 72 ? 13.411 3.469 -30.569 1.00 53.97 72 TYR A CA 1
ATOM 569 C C . TYR A 1 72 ? 14.714 3.988 -31.202 1.00 53.97 72 TYR A C 1
ATOM 571 O O . TYR A 1 72 ? 14.942 5.201 -31.199 1.00 53.97 72 TYR A O 1
ATOM 579 N N . GLU A 1 73 ? 15.511 3.126 -31.847 1.00 54.25 73 GLU A N 1
ATOM 580 C CA . GLU A 1 73 ? 16.772 3.529 -32.504 1.00 54.25 73 GLU A CA 1
ATOM 581 C C . GLU A 1 73 ? 16.572 4.522 -33.663 1.00 54.25 73 GLU A C 1
ATOM 583 O O . GLU A 1 73 ? 17.349 5.467 -33.840 1.00 54.25 73 GLU A O 1
ATOM 588 N N . ARG A 1 74 ? 15.492 4.368 -34.444 1.00 57.22 74 ARG A N 1
ATOM 589 C CA . ARG A 1 74 ? 15.170 5.282 -35.559 1.00 57.22 74 ARG A CA 1
ATOM 590 C C . ARG A 1 74 ? 14.815 6.699 -35.111 1.00 57.22 74 ARG A C 1
ATOM 592 O O . ARG A 1 74 ? 14.830 7.609 -35.939 1.00 57.22 74 ARG A O 1
ATOM 599 N N . GLN A 1 75 ? 14.471 6.901 -33.840 1.00 53.16 75 GLN A N 1
ATOM 600 C CA . GLN A 1 75 ? 14.149 8.228 -33.323 1.00 53.16 75 GLN A CA 1
ATOM 601 C C . GLN A 1 75 ? 15.326 8.910 -32.618 1.00 53.16 75 GLN A C 1
ATOM 603 O O . GLN A 1 75 ? 15.386 10.134 -32.650 1.00 53.16 75 GLN A O 1
ATOM 608 N N . ASP A 1 76 ? 16.270 8.173 -32.023 1.00 50.44 76 ASP A N 1
ATOM 609 C CA . ASP A 1 76 ? 17.428 8.793 -31.351 1.00 50.44 76 ASP A CA 1
ATOM 610 C C . ASP A 1 76 ? 18.494 9.318 -32.323 1.00 50.44 76 ASP A C 1
ATOM 612 O O . ASP A 1 76 ? 19.178 10.302 -32.034 1.00 50.44 76 ASP A O 1
ATOM 616 N N . THR A 1 77 ? 18.585 8.752 -33.526 1.00 47.78 77 THR A N 1
ATOM 617 C CA . THR A 1 77 ? 19.518 9.231 -34.563 1.00 47.78 77 THR A CA 1
ATOM 618 C C . THR A 1 77 ? 19.094 10.551 -35.217 1.00 47.78 77 THR A C 1
ATOM 620 O O . THR A 1 77 ? 19.931 11.222 -35.818 1.00 47.78 77 THR A O 1
ATOM 623 N N . LYS A 1 78 ? 17.837 10.996 -35.052 1.00 48.50 78 LYS A N 1
ATOM 624 C CA . LYS A 1 78 ? 17.366 12.297 -35.569 1.00 48.50 78 LYS A CA 1
ATOM 625 C C . LYS A 1 78 ? 17.658 13.491 -34.655 1.00 48.50 78 LYS A C 1
ATOM 627 O O . LYS A 1 78 ? 17.548 14.621 -35.115 1.00 48.50 78 LYS A O 1
ATOM 632 N N . THR A 1 79 ? 18.077 13.280 -33.406 1.00 44.56 79 THR A N 1
ATOM 633 C CA . THR A 1 79 ? 18.257 14.380 -32.433 1.00 44.56 79 THR A CA 1
ATOM 634 C C . THR A 1 79 ? 19.694 14.920 -32.366 1.00 44.56 79 THR A C 1
ATOM 636 O O . THR A 1 79 ? 19.944 15.902 -31.677 1.00 44.56 79 THR A O 1
ATOM 639 N N . LYS A 1 80 ? 20.662 14.328 -33.086 1.00 43.31 80 LYS A N 1
ATOM 640 C CA . LYS A 1 80 ? 22.069 14.795 -33.094 1.00 43.31 80 LYS A CA 1
ATOM 641 C C . LYS A 1 80 ? 22.501 15.555 -34.354 1.00 43.31 80 LYS A C 1
ATOM 643 O O . LYS A 1 80 ? 23.663 15.935 -34.448 1.00 43.31 80 LYS A O 1
ATOM 648 N N . ALA A 1 81 ? 21.598 15.818 -35.298 1.00 45.09 81 ALA A N 1
ATOM 649 C CA . ALA A 1 81 ? 21.938 16.474 -36.562 1.00 45.09 81 ALA A CA 1
ATOM 650 C C . ALA A 1 81 ? 20.965 17.607 -36.922 1.00 45.09 81 ALA A C 1
ATOM 652 O O . ALA A 1 81 ? 20.318 17.563 -37.961 1.00 45.09 81 ALA A O 1
ATOM 653 N N . SER A 1 82 ? 20.854 18.636 -36.081 1.00 41.19 82 SER A N 1
ATOM 654 C CA . SER A 1 82 ? 20.255 19.911 -36.508 1.00 41.19 82 SER A CA 1
ATOM 655 C C . SER A 1 82 ? 20.680 21.082 -35.619 1.00 41.19 82 SER A C 1
ATOM 657 O O . SER A 1 82 ? 19.851 21.768 -35.033 1.00 41.19 82 SER A O 1
ATOM 659 N N . ASN A 1 83 ? 21.988 21.336 -35.544 1.00 45.94 83 ASN A N 1
ATOM 660 C CA . ASN A 1 83 ? 22.496 22.690 -35.320 1.00 45.94 83 ASN A CA 1
ATOM 661 C C . ASN A 1 83 ? 22.834 23.283 -36.691 1.00 45.94 83 ASN A C 1
ATOM 663 O O . ASN A 1 83 ? 23.973 23.163 -37.138 1.00 45.94 83 AS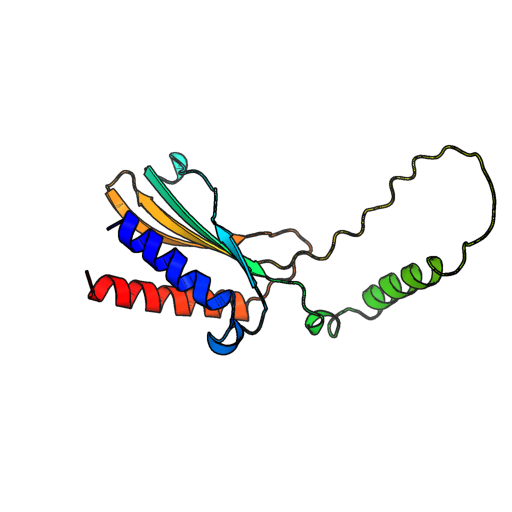N A O 1
ATOM 667 N N . LYS A 1 84 ? 21.836 23.860 -37.372 1.00 42.66 84 LYS A N 1
ATOM 668 C CA . LYS A 1 84 ? 21.997 24.983 -38.314 1.00 42.66 84 LYS A CA 1
ATOM 669 C C . LYS A 1 84 ? 20.652 25.406 -38.923 1.00 42.66 84 LYS A C 1
ATOM 671 O O . LYS A 1 84 ? 20.042 24.648 -39.662 1.00 42.66 84 LYS A O 1
ATOM 676 N N . ALA A 1 85 ? 20.333 26.671 -38.657 1.00 42.72 85 ALA A N 1
ATOM 677 C CA . ALA A 1 85 ? 19.633 27.630 -39.508 1.00 42.72 85 ALA A CA 1
ATOM 678 C C . ALA A 1 85 ? 18.111 27.515 -39.755 1.00 42.72 85 ALA A C 1
ATOM 680 O O . ALA A 1 85 ? 17.581 26.505 -40.202 1.00 42.72 85 ALA A O 1
ATOM 681 N N . ASN A 1 86 ? 17.515 28.703 -39.614 1.00 38.78 86 ASN A N 1
ATOM 682 C CA . ASN A 1 86 ? 16.368 29.292 -40.302 1.00 38.78 86 ASN A CA 1
ATOM 683 C C . ASN A 1 86 ? 15.005 29.409 -39.608 1.00 38.78 86 ASN A C 1
ATOM 685 O O . ASN A 1 86 ? 14.337 28.449 -39.236 1.00 38.78 86 ASN A O 1
ATOM 689 N N . GLU A 1 87 ? 14.626 30.687 -39.537 1.00 48.34 87 GLU A N 1
ATOM 690 C CA . GLU A 1 87 ? 13.343 31.293 -39.235 1.00 48.34 87 GLU A CA 1
ATOM 691 C C . GLU A 1 87 ? 12.208 30.797 -40.142 1.00 48.34 87 GLU A C 1
ATOM 693 O O . GLU A 1 87 ? 12.403 30.436 -41.302 1.00 48.34 87 GLU A O 1
ATOM 698 N N . ASN A 1 88 ? 10.994 30.926 -39.601 1.00 49.50 88 ASN A N 1
ATOM 699 C CA . ASN A 1 88 ? 9.707 30.954 -40.292 1.00 49.50 88 ASN A CA 1
ATOM 700 C C . ASN A 1 88 ? 9.284 29.696 -41.068 1.00 49.50 88 ASN A C 1
ATOM 702 O O . ASN A 1 88 ? 9.524 29.571 -42.267 1.00 49.50 88 ASN A O 1
ATOM 706 N N . LYS A 1 89 ? 8.439 28.874 -40.425 1.00 40.62 89 LYS A N 1
ATOM 707 C CA . LYS A 1 89 ? 7.121 28.483 -40.971 1.00 40.62 89 LYS A CA 1
ATOM 708 C C . LYS A 1 89 ? 6.263 27.745 -39.940 1.00 40.62 89 LYS A C 1
ATOM 710 O O . LYS A 1 89 ? 6.691 26.782 -39.314 1.00 40.62 89 LYS A O 1
ATOM 715 N N . LYS A 1 90 ? 5.016 28.211 -39.820 1.00 47.72 90 LYS A N 1
ATOM 716 C CA . LYS A 1 90 ? 3.891 27.551 -39.151 1.00 47.72 90 LYS A CA 1
ATOM 717 C C . LYS A 1 90 ? 3.663 26.145 -39.718 1.00 47.72 90 LYS A C 1
ATOM 719 O O . LYS A 1 90 ? 3.367 26.009 -40.901 1.00 47.72 90 LYS A O 1
ATOM 724 N N . ALA A 1 91 ? 3.691 25.153 -38.838 1.00 40.53 91 ALA A N 1
ATOM 725 C CA . ALA A 1 91 ? 2.801 23.999 -38.844 1.00 40.53 91 ALA A CA 1
ATOM 726 C C . ALA A 1 91 ? 2.796 23.445 -37.413 1.00 40.53 91 ALA A C 1
ATOM 728 O O . ALA A 1 91 ? 3.824 22.983 -36.921 1.00 40.53 91 ALA A O 1
ATOM 729 N N . GLU A 1 92 ? 1.657 23.532 -36.725 1.00 48.22 92 GLU A N 1
ATOM 730 C CA . GLU A 1 92 ? 1.409 22.828 -35.465 1.00 48.22 92 GLU A CA 1
ATOM 731 C C . GLU A 1 92 ? 1.353 21.319 -35.737 1.00 48.22 92 GLU A C 1
ATOM 733 O O . GLU A 1 92 ? 0.300 20.690 -35.750 1.00 48.22 92 GLU A O 1
ATOM 738 N N . THR A 1 93 ? 2.502 20.698 -35.983 1.00 41.31 93 THR A N 1
ATOM 739 C CA . THR A 1 93 ? 2.639 19.254 -35.821 1.00 41.31 93 THR A CA 1
ATOM 740 C C . THR A 1 93 ? 2.838 18.995 -34.341 1.00 41.31 93 THR A C 1
ATOM 742 O O . THR A 1 93 ? 3.942 19.104 -33.810 1.00 41.31 93 THR A O 1
ATOM 745 N N . MET A 1 94 ? 1.724 18.694 -33.678 1.00 46.84 94 MET A N 1
ATOM 746 C CA . MET A 1 94 ? 1.647 18.133 -32.338 1.00 46.84 94 MET A CA 1
ATOM 747 C C . MET A 1 94 ? 2.502 16.855 -32.304 1.00 46.84 94 MET A C 1
ATOM 749 O O . MET A 1 94 ? 2.044 15.767 -32.649 1.00 46.84 94 MET A O 1
ATOM 753 N N . TYR A 1 95 ? 3.787 16.987 -31.968 1.00 40.81 95 TYR A N 1
ATOM 754 C CA . TYR A 1 95 ? 4.657 15.839 -31.743 1.00 40.81 95 TYR A CA 1
ATOM 755 C C . TYR A 1 95 ? 3.999 14.970 -30.666 1.00 40.81 95 TYR A C 1
ATOM 757 O O . TYR A 1 95 ? 3.625 15.508 -29.618 1.00 40.81 95 TYR A O 1
ATOM 765 N N . PRO A 1 96 ? 3.843 13.648 -30.866 1.00 44.72 96 PRO A N 1
ATOM 766 C CA . PRO A 1 96 ? 3.399 12.788 -29.789 1.00 44.72 96 PRO A CA 1
ATOM 767 C C . PRO A 1 96 ? 4.481 12.856 -28.714 1.00 44.72 96 PRO A C 1
ATOM 769 O O . PRO A 1 96 ? 5.549 12.260 -28.864 1.00 44.72 96 PRO A O 1
ATOM 772 N N . MET A 1 97 ? 4.223 13.622 -27.648 1.00 47.00 97 MET A N 1
ATOM 773 C CA . MET A 1 97 ? 5.004 13.561 -26.419 1.00 47.00 97 MET A CA 1
ATOM 774 C C . MET A 1 97 ? 5.194 12.079 -26.115 1.00 47.00 97 MET A C 1
ATOM 776 O O . MET A 1 97 ? 4.212 11.355 -25.920 1.00 47.00 97 MET A O 1
ATOM 780 N N . ARG A 1 98 ? 6.452 11.621 -26.156 1.00 49.38 98 ARG A N 1
ATOM 781 C CA . ARG A 1 98 ? 6.841 10.264 -25.780 1.00 49.38 98 ARG A CA 1
ATOM 782 C C . ARG A 1 98 ? 6.244 10.014 -24.400 1.00 49.38 98 ARG A C 1
ATOM 784 O O . ARG A 1 98 ? 6.768 10.513 -23.408 1.00 49.38 98 ARG A O 1
ATOM 791 N N . ARG A 1 99 ? 5.125 9.286 -24.328 1.00 55.22 99 ARG A N 1
ATOM 792 C CA . ARG A 1 99 ? 4.587 8.817 -23.053 1.00 55.22 99 ARG A CA 1
ATOM 793 C C . ARG A 1 99 ? 5.675 7.917 -22.485 1.00 55.22 99 ARG A C 1
ATOM 795 O O . ARG A 1 99 ? 5.889 6.825 -23.009 1.00 55.22 99 ARG A O 1
ATOM 802 N N . GLN A 1 100 ? 6.419 8.411 -21.495 1.00 56.66 100 GLN A N 1
ATOM 803 C CA . GLN A 1 100 ? 7.288 7.560 -20.692 1.00 56.66 100 GLN A CA 1
ATOM 804 C C . GLN A 1 100 ? 6.430 6.370 -20.266 1.00 56.66 100 GLN A C 1
ATOM 806 O O . GLN A 1 100 ? 5.310 6.573 -19.789 1.00 56.66 100 GLN A O 1
ATOM 811 N N . LYS A 1 101 ? 6.896 5.148 -20.554 1.00 62.75 101 LYS A N 1
ATOM 812 C CA . LYS A 1 101 ? 6.167 3.926 -20.207 1.00 62.75 101 LYS A CA 1
ATOM 813 C C . LYS A 1 101 ? 5.910 3.986 -18.702 1.00 62.75 101 LYS A C 1
ATOM 815 O O . LYS A 1 101 ? 6.859 3.943 -17.920 1.00 62.75 101 LYS A O 1
ATOM 820 N N . LYS A 1 102 ? 4.647 4.185 -18.318 1.00 68.69 102 LYS A N 1
ATOM 821 C CA . LYS A 1 102 ? 4.253 4.189 -16.915 1.00 68.69 102 LYS A CA 1
ATOM 822 C C . LYS A 1 102 ? 4.483 2.779 -16.394 1.00 68.69 102 LYS A C 1
ATOM 824 O O . LYS A 1 102 ? 4.131 1.799 -17.048 1.00 68.69 102 LYS A O 1
ATOM 829 N N . GLU A 1 103 ? 5.128 2.683 -15.249 1.00 79.75 103 GLU A N 1
ATOM 830 C CA . GLU A 1 103 ? 5.114 1.447 -14.486 1.00 79.75 103 GLU A CA 1
ATOM 831 C C . GLU A 1 103 ? 3.891 1.503 -13.577 1.00 79.75 103 GLU A C 1
ATOM 833 O O . GLU A 1 103 ? 3.529 2.576 -13.077 1.00 79.75 103 GLU A O 1
ATOM 838 N N . GLY A 1 104 ? 3.238 0.358 -13.399 1.00 86.31 104 GLY A N 1
ATOM 839 C CA . GLY A 1 104 ? 2.081 0.257 -12.523 1.00 86.31 104 GLY A CA 1
ATOM 840 C C . GLY A 1 104 ? 2.453 0.490 -11.058 1.00 86.31 104 GLY A C 1
ATOM 841 O O . GLY A 1 104 ? 3.515 1.001 -10.697 1.00 86.31 104 GLY A O 1
ATOM 842 N N . GLY A 1 105 ? 1.567 0.092 -10.165 1.00 91.62 105 GLY A N 1
ATOM 843 C CA . GLY A 1 105 ? 1.834 0.216 -8.746 1.00 91.62 105 GLY A CA 1
ATOM 844 C C . GLY A 1 105 ? 0.711 -0.337 -7.903 1.00 91.62 105 GLY A C 1
ATOM 845 O O . GLY A 1 105 ? -0.298 -0.817 -8.422 1.00 91.62 105 GLY A O 1
ATOM 846 N N . VAL A 1 106 ? 0.876 -0.224 -6.590 1.00 95.88 106 VAL A N 1
ATOM 847 C CA . VAL A 1 106 ? -0.111 -0.685 -5.617 1.00 95.88 106 VAL A CA 1
ATOM 848 C C . VAL A 1 106 ? -0.543 0.477 -4.741 1.00 95.88 106 VAL A C 1
ATOM 850 O O . VAL A 1 106 ? 0.270 1.137 -4.104 1.00 95.88 106 VAL A O 1
ATOM 853 N N . GLU A 1 107 ? -1.841 0.711 -4.664 1.00 96.31 107 GLU A N 1
ATOM 854 C CA . GLU A 1 107 ? -2.445 1.649 -3.733 1.00 96.31 107 GLU A CA 1
ATOM 855 C C . GLU A 1 107 ? -3.153 0.883 -2.623 1.00 96.31 107 GLU A C 1
ATOM 857 O O . GLU A 1 107 ? -3.944 -0.025 -2.884 1.00 96.31 107 GLU A O 1
ATOM 862 N N . ILE A 1 108 ? -2.838 1.239 -1.384 1.00 97.38 108 ILE A N 1
ATOM 863 C CA . ILE A 1 108 ? -3.318 0.589 -0.172 1.00 97.38 108 ILE A CA 1
ATOM 864 C C . ILE A 1 108 ? -4.182 1.584 0.589 1.00 97.38 108 ILE A C 1
ATOM 866 O O . ILE A 1 108 ? -3.752 2.706 0.854 1.00 97.38 108 ILE A O 1
ATOM 870 N N . PHE A 1 109 ? -5.378 1.156 0.974 1.00 96.25 109 PHE A N 1
ATOM 871 C CA . PHE A 1 109 ? -6.324 1.928 1.763 1.00 96.25 109 PHE A CA 1
ATOM 872 C C . PHE A 1 109 ? -6.615 1.247 3.083 1.00 96.25 109 PHE A C 1
ATOM 874 O O . PHE A 1 109 ? -6.878 0.048 3.129 1.00 96.25 109 PHE A O 1
ATOM 881 N N . VAL A 1 110 ? -6.671 2.054 4.128 1.00 97.12 110 VAL A N 1
ATOM 882 C CA . VAL A 1 110 ? -7.400 1.775 5.353 1.00 97.12 110 VAL A CA 1
ATOM 883 C C . VAL A 1 110 ? -8.760 2.442 5.207 1.00 97.12 110 VAL A C 1
ATOM 885 O O . VAL A 1 110 ? -8.859 3.653 4.993 1.00 97.12 110 VAL A O 1
ATOM 888 N N . GLU A 1 111 ? -9.815 1.646 5.287 1.00 96.44 111 GLU A N 1
ATOM 889 C CA . GLU A 1 111 ? -11.189 2.100 5.121 1.00 96.44 111 GLU A CA 1
ATOM 890 C C . GLU A 1 111 ? -11.982 1.806 6.383 1.00 96.44 111 GLU A C 1
ATOM 892 O O . GLU A 1 111 ? -11.909 0.713 6.945 1.00 96.44 111 GLU A O 1
ATOM 897 N N . LYS A 1 112 ? -12.768 2.795 6.797 1.00 96.38 112 LYS A N 1
ATOM 898 C CA . LYS A 1 112 ? -13.834 2.632 7.773 1.00 96.38 112 LYS A CA 1
ATOM 899 C C . LYS A 1 112 ? -15.150 2.581 7.015 1.00 96.38 112 LYS A C 1
ATOM 901 O O . LYS A 1 112 ? -15.446 3.506 6.258 1.00 96.38 112 LYS A O 1
ATOM 906 N N . THR A 1 113 ? -15.924 1.517 7.180 1.00 95.25 113 THR A N 1
ATOM 907 C CA . THR A 1 113 ? -17.219 1.384 6.506 1.00 95.25 113 THR A CA 1
ATOM 908 C C . THR A 1 113 ? -18.288 2.236 7.193 1.00 95.25 113 THR A C 1
ATOM 910 O O . THR A 1 113 ? -18.079 2.776 8.285 1.00 95.25 113 THR A O 1
ATOM 913 N N . THR A 1 114 ? -19.442 2.402 6.551 1.00 93.25 114 THR A N 1
ATOM 914 C CA . THR A 1 114 ? -20.633 3.009 7.171 1.00 93.25 114 THR A CA 1
ATOM 915 C C . THR A 1 114 ? -21.157 2.167 8.335 1.00 93.25 114 THR A C 1
ATOM 917 O O . THR A 1 114 ? -21.661 2.728 9.301 1.00 93.25 114 THR A O 1
ATOM 920 N N . SER A 1 115 ? -20.932 0.850 8.307 1.00 93.88 115 SER A N 1
ATOM 921 C CA . SER A 1 115 ? -21.213 -0.086 9.407 1.00 93.88 115 SER A CA 1
ATOM 922 C C . SER A 1 115 ? -20.173 -0.045 10.536 1.00 93.88 115 SER A C 1
ATOM 924 O O . SER A 1 115 ? -20.195 -0.891 11.422 1.00 93.88 115 SER A O 1
ATOM 926 N N . ASN A 1 116 ? -19.251 0.927 10.518 1.00 91.88 116 ASN A N 1
ATOM 927 C CA . ASN A 1 116 ? -18.190 1.106 11.515 1.00 91.88 116 ASN A CA 1
ATOM 928 C C . ASN A 1 116 ? -17.142 -0.032 11.556 1.00 91.88 116 ASN A C 1
ATOM 930 O O . ASN A 1 116 ? -16.367 -0.124 12.507 1.00 91.88 116 ASN A O 1
ATOM 934 N N . GLU A 1 117 ? -17.057 -0.849 10.506 1.00 94.00 117 GLU A N 1
ATOM 935 C CA . GLU A 1 117 ? -16.039 -1.895 10.366 1.00 94.00 117 GLU A CA 1
ATOM 936 C C . GLU A 1 117 ? -14.758 -1.338 9.737 1.00 94.00 117 GLU A C 1
ATOM 938 O O . GLU A 1 117 ? -14.786 -0.373 8.968 1.00 94.00 117 GLU A O 1
ATOM 943 N N . LEU A 1 118 ? -13.619 -1.956 10.053 1.00 94.75 118 LEU A N 1
ATOM 944 C CA . LEU A 1 118 ? -12.324 -1.608 9.471 1.00 94.75 118 LEU A CA 1
ATOM 945 C C . LEU A 1 118 ? -11.907 -2.660 8.456 1.00 94.75 118 LEU A C 1
ATOM 947 O O . LEU A 1 118 ? -11.922 -3.851 8.750 1.00 94.75 118 LEU A O 1
ATOM 951 N N . ARG A 1 119 ? -11.465 -2.209 7.284 1.00 94.94 119 ARG A N 1
ATOM 952 C CA . ARG A 1 119 ? -10.860 -3.079 6.276 1.00 94.94 119 ARG A CA 1
ATOM 953 C C . ARG A 1 119 ? -9.640 -2.422 5.656 1.00 94.94 119 ARG A C 1
ATOM 955 O O . ARG A 1 119 ? -9.590 -1.201 5.499 1.00 94.94 119 ARG A O 1
ATOM 962 N N . VAL A 1 120 ? -8.675 -3.247 5.269 1.00 96.31 120 VAL A N 1
ATOM 963 C CA . VAL A 1 120 ? -7.519 -2.823 4.478 1.00 96.31 120 VAL A CA 1
ATOM 964 C C . VAL A 1 120 ? -7.685 -3.375 3.070 1.00 96.31 120 VAL A C 1
ATOM 966 O O . VAL A 1 120 ? -7.947 -4.562 2.894 1.00 96.31 120 VAL A O 1
ATOM 969 N N . ARG A 1 121 ? -7.568 -2.519 2.055 1.00 95.19 121 ARG A N 1
ATOM 970 C CA . ARG A 1 121 ? -7.682 -2.911 0.644 1.00 95.19 121 ARG A CA 1
ATOM 971 C C . ARG A 1 121 ? -6.433 -2.503 -0.108 1.00 95.19 121 ARG A C 1
ATOM 973 O O . ARG A 1 121 ? -5.999 -1.366 0.009 1.00 95.19 121 ARG A O 1
ATOM 980 N N . ALA A 1 122 ? -5.907 -3.402 -0.927 1.00 95.69 122 ALA A N 1
ATOM 981 C CA . ALA A 1 122 ? -4.886 -3.087 -1.914 1.00 95.69 122 ALA A CA 1
ATOM 982 C C . ALA A 1 122 ? -5.501 -3.139 -3.316 1.00 95.69 122 ALA A C 1
ATOM 984 O O . ALA A 1 122 ? -6.359 -3.978 -3.596 1.00 95.69 122 ALA A O 1
ATOM 985 N N . ARG A 1 123 ? -5.072 -2.245 -4.203 1.00 94.00 123 ARG A N 1
ATOM 986 C CA . ARG A 1 123 ? -5.468 -2.239 -5.613 1.00 94.00 123 ARG A CA 1
ATOM 987 C C . ARG A 1 123 ? -4.316 -1.808 -6.501 1.00 94.00 123 ARG A C 1
ATOM 989 O O . ARG A 1 123 ? -3.417 -1.109 -6.048 1.00 94.00 123 ARG A O 1
ATOM 996 N N . ARG A 1 124 ? -4.397 -2.136 -7.786 1.00 93.75 124 ARG A N 1
ATOM 997 C CA . ARG A 1 124 ? -3.476 -1.582 -8.781 1.00 93.75 124 ARG A CA 1
ATOM 998 C C . ARG A 1 124 ? -3.743 -0.093 -9.005 1.00 93.75 124 ARG A C 1
ATOM 1000 O O . ARG A 1 124 ? -4.896 0.344 -8.999 1.00 93.75 124 ARG A O 1
ATOM 1007 N N . CYS A 1 125 ? -2.685 0.682 -9.213 1.00 89.81 125 CYS A N 1
ATOM 1008 C CA . CYS A 1 125 ? -2.749 2.098 -9.575 1.00 89.81 125 CYS A CA 1
ATOM 1009 C C . CYS A 1 125 ? -1.866 2.404 -10.790 1.00 89.81 125 CYS A C 1
ATOM 1011 O O . CYS A 1 125 ? -1.022 1.595 -11.162 1.00 89.81 125 CYS A O 1
ATOM 1013 N N . ASN A 1 126 ? -2.052 3.590 -11.379 1.00 84.00 126 ASN A N 1
ATOM 1014 C CA . ASN A 1 126 ? -1.294 4.065 -12.545 1.00 84.00 126 ASN A CA 1
ATOM 1015 C C . ASN A 1 126 ? -1.336 3.097 -13.744 1.00 84.00 126 ASN A C 1
ATOM 1017 O O . ASN A 1 126 ? -0.352 2.957 -14.458 1.00 84.00 126 ASN A O 1
ATOM 1021 N N . MET A 1 127 ? -2.492 2.461 -13.960 1.00 83.62 127 MET A N 1
ATOM 1022 C CA . MET A 1 127 ? -2.726 1.504 -15.044 1.00 83.62 127 MET A CA 1
ATOM 1023 C C . MET A 1 127 ? -3.230 2.206 -16.312 1.00 83.62 127 MET A C 1
ATOM 1025 O O . MET A 1 127 ? -4.189 2.975 -16.262 1.00 83.62 127 MET A O 1
ATOM 1029 N N . ASP A 1 128 ? -2.603 1.896 -17.440 1.00 81.69 128 ASP A N 1
ATOM 1030 C CA . ASP A 1 128 ? -3.043 2.157 -18.810 1.00 81.69 128 ASP A CA 1
ATOM 1031 C C . ASP A 1 128 ? -2.710 0.949 -19.709 1.00 81.69 128 ASP A C 1
ATOM 1033 O O . ASP A 1 128 ? -2.015 0.026 -19.282 1.00 81.69 128 ASP A O 1
ATOM 1037 N N . ASP A 1 129 ? -3.175 0.952 -20.961 1.00 79.12 129 ASP A N 1
ATOM 1038 C CA . ASP A 1 129 ? -2.989 -0.172 -21.899 1.00 79.12 129 ASP A CA 1
ATOM 1039 C C . ASP A 1 129 ? -1.516 -0.503 -22.199 1.00 79.12 129 ASP A C 1
ATOM 1041 O O . ASP A 1 129 ? -1.206 -1.557 -22.749 1.00 79.12 129 ASP A O 1
ATOM 1045 N N . LYS A 1 130 ? -0.593 0.412 -21.882 1.00 79.19 130 LYS A N 1
ATOM 1046 C CA . LYS A 1 130 ? 0.847 0.279 -22.141 1.00 79.19 130 LYS A CA 1
ATOM 1047 C C . LYS A 1 130 ? 1.655 0.140 -20.852 1.00 79.19 130 LYS A C 1
ATOM 1049 O O . LYS A 1 130 ? 2.887 0.177 -20.903 1.00 79.19 130 LYS A O 1
ATOM 1054 N N . THR A 1 131 ? 0.978 0.022 -19.713 1.00 81.81 131 THR A N 1
ATOM 1055 C CA . THR A 1 131 ? 1.608 -0.023 -18.402 1.00 81.81 131 THR A CA 1
ATOM 1056 C C . THR A 1 131 ? 2.288 -1.362 -18.219 1.00 81.81 131 THR A C 1
ATOM 1058 O O . THR A 1 131 ? 1.685 -2.417 -18.407 1.00 81.81 131 THR A O 1
ATOM 1061 N N . ASN A 1 132 ? 3.554 -1.323 -17.818 1.00 81.69 132 ASN A N 1
ATOM 1062 C CA . ASN A 1 132 ? 4.269 -2.537 -17.462 1.00 81.69 132 ASN A CA 1
ATOM 1063 C C . ASN A 1 132 ? 3.880 -2.952 -16.033 1.00 81.69 132 ASN A C 1
ATOM 1065 O O . ASN A 1 132 ? 3.979 -2.162 -15.088 1.00 81.69 132 ASN A O 1
ATOM 1069 N N . ILE A 1 133 ? 3.392 -4.186 -15.890 1.00 86.06 133 ILE A N 1
ATOM 1070 C CA . ILE A 1 133 ? 2.918 -4.736 -14.620 1.00 86.06 133 ILE A CA 1
ATOM 1071 C C . ILE A 1 133 ? 4.068 -5.493 -13.958 1.00 86.06 133 ILE A C 1
ATOM 1073 O O . ILE A 1 133 ? 4.582 -6.474 -14.491 1.00 86.06 133 ILE A O 1
ATOM 1077 N N . LYS A 1 134 ? 4.459 -5.072 -12.753 1.00 88.88 134 LYS A N 1
ATOM 1078 C CA . LYS A 1 134 ? 5.503 -5.749 -11.964 1.00 88.88 134 LYS A CA 1
ATOM 1079 C C . LYS A 1 134 ? 4.870 -6.734 -10.992 1.00 88.88 134 LYS A C 1
ATOM 1081 O O . LYS A 1 134 ? 4.948 -6.552 -9.779 1.00 88.88 134 LYS A O 1
ATOM 1086 N N . GLU A 1 135 ? 4.249 -7.781 -11.527 1.00 89.31 135 GLU A N 1
ATOM 1087 C CA . GLU A 1 135 ? 3.420 -8.732 -10.767 1.00 89.31 135 GLU A CA 1
ATOM 1088 C C . GLU A 1 135 ? 4.114 -9.286 -9.515 1.00 89.31 135 GLU A C 1
ATOM 1090 O O . GLU A 1 135 ? 3.528 -9.308 -8.435 1.00 89.31 135 GLU A O 1
ATOM 1095 N N . ILE A 1 136 ? 5.393 -9.662 -9.623 1.00 89.38 136 ILE A N 1
ATOM 1096 C CA . ILE A 1 136 ? 6.176 -10.182 -8.490 1.00 89.38 136 ILE A CA 1
ATOM 1097 C C . ILE A 1 136 ? 6.282 -9.140 -7.365 1.00 89.38 136 ILE A C 1
ATOM 1099 O O . ILE A 1 136 ? 6.120 -9.473 -6.187 1.00 89.38 136 ILE A O 1
ATOM 1103 N N . SER A 1 137 ? 6.518 -7.873 -7.713 1.00 90.31 137 SER A N 1
ATOM 1104 C CA . SER A 1 137 ? 6.589 -6.768 -6.753 1.00 90.31 137 SER A CA 1
ATOM 1105 C C . SER A 1 137 ? 5.225 -6.490 -6.116 1.00 90.31 137 SER A C 1
ATOM 1107 O O . SER A 1 137 ? 5.153 -6.281 -4.906 1.00 90.31 137 SER A O 1
ATOM 1109 N N . GLU A 1 138 ? 4.135 -6.550 -6.890 1.00 92.88 138 GLU A N 1
ATOM 1110 C CA . GLU A 1 138 ? 2.767 -6.386 -6.373 1.00 92.88 138 GLU A CA 1
ATOM 1111 C C . GLU A 1 138 ? 2.409 -7.485 -5.366 1.00 92.88 138 GLU A C 1
ATOM 1113 O O . GLU A 1 138 ? 1.990 -7.195 -4.244 1.00 92.88 138 GLU A O 1
ATOM 1118 N N . VAL A 1 139 ? 2.634 -8.752 -5.730 1.00 93.81 139 VAL A N 1
ATOM 1119 C CA . VAL A 1 139 ? 2.373 -9.911 -4.863 1.00 93.81 139 VAL A CA 1
ATOM 1120 C C . VAL A 1 139 ? 3.205 -9.832 -3.585 1.00 93.81 139 VAL A C 1
ATOM 1122 O O . VAL A 1 139 ? 2.706 -10.130 -2.497 1.00 93.81 139 VAL A O 1
ATOM 1125 N N . THR A 1 140 ? 4.466 -9.411 -3.695 1.00 94.31 140 THR A N 1
ATOM 1126 C CA . THR A 1 140 ? 5.352 -9.248 -2.537 1.00 94.31 140 THR A CA 1
ATOM 1127 C C . THR A 1 140 ? 4.820 -8.181 -1.582 1.00 94.31 140 THR A C 1
ATOM 1129 O O . THR A 1 140 ? 4.729 -8.445 -0.381 1.00 94.31 140 THR A O 1
ATOM 1132 N N . LEU A 1 141 ? 4.394 -7.021 -2.097 1.00 95.00 141 LEU A N 1
ATOM 1133 C CA . LEU A 1 141 ? 3.795 -5.961 -1.281 1.00 95.00 141 LEU A CA 1
ATOM 1134 C C . LEU A 1 141 ? 2.532 -6.437 -0.565 1.00 95.00 141 LEU A C 1
ATOM 1136 O O . LEU A 1 141 ? 2.411 -6.227 0.638 1.00 95.00 141 LEU A O 1
ATOM 1140 N N . VAL A 1 142 ? 1.621 -7.119 -1.264 1.00 95.81 142 VAL A N 1
ATOM 1141 C CA . VAL A 1 142 ? 0.367 -7.607 -0.666 1.00 95.81 142 VAL A CA 1
ATOM 1142 C C . VAL A 1 142 ? 0.636 -8.649 0.425 1.00 95.81 142 VAL A C 1
ATOM 1144 O O . VAL A 1 142 ? 0.062 -8.563 1.509 1.00 95.81 142 VAL A O 1
ATOM 1147 N N . LYS A 1 143 ? 1.565 -9.591 0.203 1.00 96.12 143 LYS A N 1
ATOM 1148 C CA . LYS A 1 143 ? 1.955 -10.579 1.227 1.00 96.12 143 LYS A CA 1
ATOM 1149 C C . LYS A 1 143 ? 2.570 -9.922 2.466 1.00 96.12 143 LYS A C 1
ATOM 1151 O O . LYS A 1 143 ? 2.286 -10.334 3.589 1.00 96.12 143 LYS A O 1
ATOM 1156 N N . LYS A 1 144 ? 3.428 -8.916 2.275 1.00 95.94 144 LYS A N 1
ATOM 1157 C CA . LYS A 1 144 ? 4.055 -8.165 3.374 1.00 95.94 144 LYS A CA 1
ATOM 1158 C C . LYS A 1 144 ? 3.039 -7.308 4.126 1.00 95.94 144 LYS A C 1
ATOM 1160 O O . LYS A 1 144 ? 3.108 -7.246 5.350 1.00 95.94 144 LYS A O 1
ATOM 1165 N N . LEU A 1 145 ? 2.098 -6.700 3.406 1.00 96.69 145 LEU A N 1
ATOM 1166 C CA . LEU A 1 145 ? 0.994 -5.939 3.979 1.00 96.69 145 LEU A CA 1
ATOM 1167 C C . LEU A 1 145 ? 0.127 -6.824 4.873 1.00 96.69 145 LEU A C 1
ATOM 1169 O O . LEU A 1 145 ? -0.117 -6.445 6.012 1.00 96.69 145 LEU A O 1
ATOM 1173 N N . GLN A 1 146 ? -0.284 -8.002 4.389 1.00 96.81 146 GLN A N 1
ATOM 1174 C CA . GLN A 1 146 ? -1.098 -8.937 5.170 1.00 96.81 146 GLN A CA 1
ATOM 1175 C C . GLN A 1 146 ? -0.430 -9.250 6.512 1.00 96.81 146 GLN A C 1
ATOM 1177 O O . GLN A 1 146 ? -1.018 -9.011 7.559 1.00 96.81 146 GLN A O 1
ATOM 1182 N N . ARG A 1 147 ? 0.848 -9.654 6.488 1.00 96.19 147 ARG A N 1
ATOM 1183 C CA . ARG A 1 147 ? 1.614 -9.937 7.713 1.00 96.19 147 ARG A CA 1
ATOM 1184 C C . ARG A 1 147 ? 1.700 -8.734 8.651 1.00 96.19 147 ARG A C 1
ATOM 1186 O O . ARG A 1 147 ? 1.606 -8.900 9.860 1.00 96.19 147 ARG A O 1
ATOM 1193 N N . ALA A 1 148 ? 1.911 -7.534 8.113 1.00 95.31 148 ALA A N 1
ATOM 1194 C CA . ALA A 1 148 ? 1.986 -6.319 8.920 1.00 95.31 148 ALA A CA 1
ATOM 1195 C C . ALA A 1 148 ? 0.644 -6.014 9.607 1.00 95.31 148 ALA A C 1
ATOM 1197 O O . ALA A 1 148 ? 0.617 -5.677 10.788 1.00 95.31 148 ALA A O 1
ATOM 1198 N N . VAL A 1 149 ? -0.467 -6.178 8.885 1.00 96.31 149 VAL A N 1
ATOM 1199 C CA . VAL A 1 149 ? -1.818 -5.996 9.428 1.00 96.31 149 VAL A CA 1
ATOM 1200 C C . VAL A 1 149 ? -2.148 -7.070 10.467 1.00 96.31 149 VAL A C 1
ATOM 1202 O O . VAL A 1 149 ? -2.695 -6.722 11.509 1.00 96.31 149 VAL A O 1
ATOM 1205 N N . ASP A 1 150 ? -1.767 -8.329 10.241 1.00 96.19 150 ASP A N 1
ATOM 1206 C CA . ASP A 1 150 ? -1.980 -9.425 11.198 1.00 96.19 150 ASP A CA 1
ATOM 1207 C C . ASP A 1 150 ? -1.244 -9.162 12.519 1.00 96.19 150 ASP A C 1
ATOM 1209 O O . ASP A 1 150 ? -1.827 -9.275 13.595 1.00 96.19 150 ASP A O 1
ATOM 1213 N N . VAL A 1 151 ? 0.024 -8.741 12.444 1.00 95.88 151 VAL A N 1
ATOM 1214 C CA . VAL A 1 151 ? 0.815 -8.369 13.628 1.00 95.88 151 VAL A CA 1
ATOM 1215 C C . VAL A 1 151 ? 0.192 -7.174 14.343 1.00 95.88 151 VAL A C 1
ATOM 1217 O O . VAL A 1 151 ? 0.072 -7.186 15.564 1.00 95.88 151 VAL A O 1
ATOM 1220 N N . TRP A 1 152 ? -0.232 -6.145 13.606 1.00 95.25 152 TRP A N 1
ATOM 1221 C CA . TRP A 1 152 ? -0.922 -5.006 14.208 1.00 95.25 152 TRP A CA 1
ATOM 1222 C C . TRP 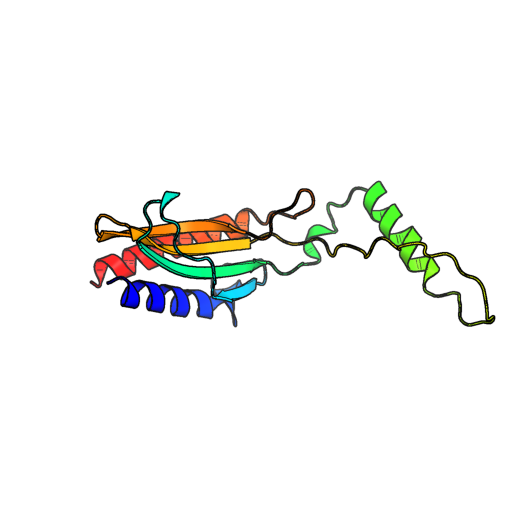A 1 152 ? -2.209 -5.442 14.916 1.00 95.25 152 TRP A C 1
ATOM 1224 O O . TRP A 1 152 ? -2.453 -5.012 16.036 1.00 95.25 152 TRP A O 1
ATOM 1234 N N . ALA A 1 153 ? -2.999 -6.328 14.304 1.00 93.25 153 ALA A N 1
ATOM 1235 C CA . ALA A 1 153 ? -4.244 -6.827 14.880 1.00 93.25 153 ALA A CA 1
ATOM 1236 C C . ALA A 1 153 ? -4.027 -7.638 16.168 1.00 93.25 153 ALA A C 1
ATOM 1238 O O . ALA A 1 153 ? -4.885 -7.604 17.040 1.00 93.25 153 ALA A O 1
ATOM 1239 N N . GLN A 1 154 ? -2.890 -8.327 16.307 1.00 94.12 154 GLN A N 1
ATOM 1240 C CA . GLN A 1 154 ? -2.514 -9.042 17.535 1.00 94.12 154 GLN A CA 1
ATOM 1241 C C . GLN A 1 154 ? -2.052 -8.113 18.671 1.00 94.12 154 GLN A C 1
ATOM 1243 O O . GLN A 1 154 ? -2.089 -8.506 19.832 1.00 94.12 154 GLN A O 1
ATOM 1248 N N . LEU A 1 155 ? -1.593 -6.900 18.348 1.00 89.56 155 LEU A N 1
ATOM 1249 C CA . LEU A 1 155 ? -1.076 -5.912 19.305 1.00 89.56 155 LEU A CA 1
ATOM 1250 C C . LEU A 1 155 ? -2.139 -4.903 19.782 1.00 89.56 155 LEU A C 1
ATOM 1252 O O . LEU A 1 155 ? -1.796 -3.928 20.454 1.00 89.56 155 LEU A O 1
ATOM 1256 N N . GLN A 1 156 ? -3.400 -5.059 19.378 1.00 78.94 156 GLN A N 1
ATOM 1257 C CA . GLN A 1 156 ? -4.511 -4.149 19.691 1.00 78.94 156 GLN A CA 1
ATOM 1258 C C . GLN A 1 156 ? -5.589 -4.841 20.512 1.00 78.94 156 GLN A C 1
ATOM 1260 O O . GLN A 1 156 ? -6.269 -4.104 21.260 1.00 78.94 156 GLN A O 1
#

Radius of gyration: 21.48 Å; chains: 1; bounding box: 44×42×61 Å

Foldseek 3Di:
DLVVVLVLQVVVVVVLQPCVVVLPAPFRWDKDWDPDAADVVVQFPGKTKIKTFTDDDPVPVVPDDPVRVVVVVVPVVVPPPDPDDDDDDDDPPPDPPPPPQGEKIKMWMFTQGNVRDTDIDIDIGPDDPRYDYPPVNSVSVVVVVVVSVVVVVVVD

Sequence (156 aa):
KFQTLSQYIIEWSNRYKTDAKKEGLTTPVNIVVSNRPPSLTEGVSMRSGVRFEFKSTNTGSAYQSKSEERSYERQDTKTKASNKANENKKAETMYPMRRQKKEGGVEIFVEKTTSNELRVRARRCNMDDKTNIKEISEVTLVKKLQRAVDVWAQLQ